Protein AF-A0A4Z2IS88-F1 (afdb_monomer)

Nearest PDB structures (foldseek):
  4neh-assembly1_B  TM=2.665E-01  e=6.649E-09  Homo sapiens
  7usm-assembly1_B  TM=3.030E-01  e=2.807E-08  Homo sapiens
  5uk5-assembly1_B  TM=3.935E-01  e=1.306E-06  Rattus norvegicus
  5e6w-assembly1_A  TM=3.279E-01  e=9.929E-07  Homo sapiens
  5mvx-assembly1_A  TM=2.879E-01  e=6.580E-07  Homo sapiens

InterPro domains:
  IPR000742 EGF-like domain [PS00022] (58-69)
  IPR000742 EGF-like domain [PS00022] (125-136)
  IPR000742 EGF-like domain [PS01186] (58-69)
  IPR000742 EGF-like domain [SM00181] (8-36)
  IPR000742 EGF-like domain [SM00181] (41-70)
  IPR000742 EGF-like domain [SM00181] (73-102)
  IPR000742 EGF-like domain [SM00181] (107-137)
  IPR051216 Teneurin [PTHR11219] (8-145)

Secondary structure (DSSP, 8-state):
-----------GGGGSEEEETTEEEEPTTEESTTS-EETTS-SSTTGGGTEEEETTEEEEPTTEESTTS-EE-SSSTTGGGTEEEETTEEEEPTTEESTTS-EE----THHHHTTEEEETTTTEEEEPTTEESTTS-EE---------

pLDDT: mean 84.91, std 13.8, range [39.62, 97.44]

Radius of gyration: 31.72 Å; Cα contacts (8 Å, |Δi|>4): 304; chains: 1; bounding box: 59×32×116 Å

Foldseek 3Di:
DPPPDPPPDPCALVVQADDDDNFTDGDPQADDRSSPHGCQAAPDCCLCVAAHRGRHATDGHFQFDDRSRNHGQEPDSCLCVQATHDRHFTGGDPQFDDRSSPDRHPPQPPCLVVAFHADPVVRFTDGHPQFDDRSRPDGNDPPPPPPD

Structure (mmCIF, N/CA/C/O backbone):
data_AF-A0A4Z2IS88-F1
#
_entry.id   AF-A0A4Z2IS88-F1
#
loop_
_atom_site.group_PDB
_atom_site.id
_atom_site.type_symbol
_atom_site.label_atom_id
_atom_site.label_alt_id
_atom_site.label_comp_id
_atom_site.label_asym_id
_atom_site.label_entity_id
_atom_site.label_seq_id
_atom_site.pdbx_PDB_ins_code
_atom_site.Cartn_x
_atom_site.Cartn_y
_atom_site.Cartn_z
_atom_site.occupancy
_atom_site.B_iso_or_equiv
_atom_site.auth_seq_id
_atom_site.auth_comp_id
_atom_site.auth_asym_id
_atom_site.auth_atom_id
_atom_site.pdbx_PDB_model_num
ATOM 1 N N . MET A 1 1 ? -22.151 20.742 52.899 1.00 39.62 1 MET A N 1
ATOM 2 C CA . MET A 1 1 ? -22.580 19.368 52.569 1.00 39.62 1 MET A CA 1
ATOM 3 C C . MET A 1 1 ? -22.112 19.077 51.152 1.00 39.62 1 MET A C 1
ATOM 5 O O . MET A 1 1 ? -22.734 19.558 50.218 1.00 39.62 1 MET A O 1
ATOM 9 N N . HIS A 1 2 ? -20.974 18.398 50.983 1.00 47.34 2 HIS A N 1
ATOM 10 C CA . HIS A 1 2 ? -20.603 17.852 49.677 1.00 47.34 2 HIS A CA 1
ATOM 11 C C . HIS A 1 2 ? -21.347 16.527 49.535 1.00 47.34 2 HIS A C 1
ATOM 13 O O . HIS A 1 2 ? -21.072 15.582 50.272 1.00 47.34 2 HIS A O 1
ATOM 19 N N . VAL A 1 3 ? -22.338 16.491 48.649 1.00 56.06 3 VAL A N 1
ATOM 20 C CA . VAL A 1 3 ? -22.932 15.238 48.186 1.00 56.06 3 VAL A CA 1
ATOM 21 C C . VAL A 1 3 ? -21.844 14.478 47.433 1.00 56.06 3 VAL A C 1
ATOM 23 O O . VAL A 1 3 ? -21.517 14.808 46.297 1.00 56.06 3 VAL A O 1
ATOM 26 N N . LEU A 1 4 ? -21.240 13.487 48.087 1.00 59.47 4 LEU A N 1
ATOM 27 C CA . LEU A 1 4 ? -20.502 12.444 47.387 1.00 59.47 4 LEU A CA 1
ATOM 28 C C . LEU A 1 4 ? -21.561 11.603 46.674 1.00 59.47 4 LEU A C 1
ATOM 30 O O . LEU A 1 4 ? -22.241 10.788 47.296 1.00 59.47 4 LEU A O 1
ATOM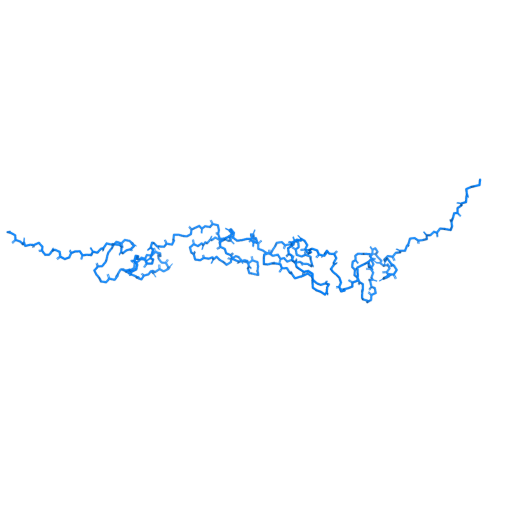 34 N N . GLY A 1 5 ? -21.770 11.887 45.386 1.00 66.38 5 GLY A N 1
ATOM 35 C CA . GLY A 1 5 ? -22.562 11.024 44.517 1.00 66.38 5 GLY A CA 1
ATOM 36 C C . GLY A 1 5 ? -22.006 9.595 44.551 1.00 66.38 5 GLY A C 1
ATOM 37 O O . GLY A 1 5 ? -20.827 9.415 44.875 1.00 66.38 5 GLY A O 1
ATOM 38 N N . PRO A 1 6 ? -22.835 8.574 44.264 1.00 63.72 6 PRO A N 1
ATOM 39 C CA . PRO A 1 6 ? -22.384 7.189 44.265 1.00 63.72 6 PRO A CA 1
ATOM 40 C C . PRO A 1 6 ? -21.126 7.084 43.406 1.00 63.72 6 PRO A C 1
ATOM 42 O O . PRO A 1 6 ? -21.098 7.592 42.286 1.00 63.72 6 PRO A O 1
ATOM 45 N N . ALA A 1 7 ? -20.078 6.477 43.963 1.00 62.25 7 ALA A N 1
ATOM 46 C CA . ALA A 1 7 ? -18.849 6.208 43.242 1.00 62.25 7 ALA A CA 1
ATOM 47 C C . ALA A 1 7 ? -19.202 5.352 42.021 1.00 62.25 7 ALA A C 1
ATOM 49 O O . ALA A 1 7 ? -19.418 4.147 42.138 1.00 62.25 7 ALA A O 1
ATOM 50 N N . ALA A 1 8 ? -19.332 5.986 40.857 1.00 61.53 8 ALA A N 1
ATOM 51 C CA . ALA A 1 8 ? -19.456 5.276 39.603 1.00 61.53 8 ALA A CA 1
ATOM 52 C C . ALA A 1 8 ? -18.095 4.628 39.360 1.00 61.53 8 ALA A C 1
ATOM 54 O O . ALA A 1 8 ? -17.128 5.303 39.004 1.00 61.53 8 ALA A O 1
ATOM 55 N N . CYS A 1 9 ? -17.991 3.329 39.633 1.00 63.75 9 CYS A N 1
ATOM 56 C CA . CYS A 1 9 ? -16.841 2.564 39.188 1.00 63.75 9 CYS A CA 1
ATOM 57 C C . CYS A 1 9 ? -16.767 2.713 37.660 1.00 63.75 9 CYS A C 1
ATOM 59 O O . CYS A 1 9 ? -17.787 2.495 36.998 1.00 63.75 9 CYS A O 1
ATOM 61 N N . PRO A 1 10 ? -15.619 3.120 37.091 1.00 75.12 10 PRO A N 1
ATOM 62 C CA . PRO A 1 10 ? -15.490 3.223 35.647 1.00 75.12 10 PRO A CA 1
ATOM 63 C C . PRO A 1 10 ? -15.822 1.867 35.023 1.00 75.12 10 PRO A C 1
ATOM 65 O O . PRO A 1 10 ? -15.383 0.821 35.508 1.00 75.12 10 PRO A O 1
ATOM 68 N N . VAL A 1 11 ? -16.637 1.885 33.970 1.00 81.44 11 VAL A N 1
ATOM 69 C CA . VAL A 1 11 ? -16.974 0.676 33.220 1.00 81.44 11 VAL A CA 1
ATOM 70 C C . VAL A 1 11 ? -15.715 0.243 32.468 1.00 81.44 11 VAL A C 1
ATOM 72 O O . VAL A 1 11 ? -15.356 0.837 31.457 1.00 81.44 11 VAL A O 1
ATOM 75 N N . LEU A 1 12 ? -15.012 -0.759 32.997 1.00 89.62 12 LEU A N 1
ATOM 76 C CA . LEU A 1 12 ? -13.805 -1.308 32.376 1.00 89.62 12 LEU A CA 1
ATOM 77 C C . LEU A 1 12 ? -14.163 -2.110 31.122 1.00 89.62 12 LEU A C 1
ATOM 79 O O . LEU A 1 12 ? -15.196 -2.789 31.095 1.00 89.62 12 LEU A O 1
ATOM 83 N N . CYS A 1 13 ? -13.302 -2.060 30.100 1.00 94.31 13 CYS A N 1
ATOM 84 C CA . CYS A 1 13 ? -13.491 -2.791 28.842 1.00 94.31 13 CYS A CA 1
ATOM 85 C C . CYS A 1 13 ? -14.855 -2.525 28.190 1.00 94.31 13 CYS A C 1
ATOM 87 O O . CYS A 1 13 ? -15.456 -3.432 27.610 1.00 94.31 13 CYS A O 1
ATOM 89 N N . SER A 1 14 ? -15.397 -1.319 28.391 1.00 94.31 14 SER A N 1
ATOM 90 C CA . SER A 1 14 ? -16.709 -0.888 27.889 1.00 94.31 14 SER A CA 1
ATOM 91 C C . SER A 1 14 ? -17.878 -1.818 28.255 1.00 94.31 14 SER A C 1
ATOM 93 O O . SER A 1 14 ? -18.926 -1.782 27.619 1.00 94.31 14 SER A O 1
ATOM 95 N N . GLY A 1 15 ? -17.714 -2.673 29.276 1.00 93.88 15 GLY A N 1
ATOM 96 C CA . GLY A 1 15 ? -18.693 -3.698 29.661 1.00 93.88 15 GLY A CA 1
ATOM 97 C C . GLY A 1 15 ? -18.712 -4.930 28.746 1.00 93.88 15 GLY A C 1
ATOM 98 O O . GLY A 1 15 ? -19.462 -5.872 28.998 1.00 93.88 15 GLY A O 1
ATOM 99 N N . ASN A 1 16 ? -17.852 -4.958 27.729 1.00 96.31 16 ASN A N 1
ATOM 100 C CA . ASN A 1 16 ? -17.801 -5.967 26.676 1.00 96.31 16 ASN A CA 1
ATOM 101 C C . ASN A 1 16 ? -16.586 -6.892 26.797 1.00 96.31 16 ASN A C 1
ATOM 103 O O . ASN A 1 16 ? -16.179 -7.531 25.826 1.00 96.31 16 ASN A O 1
ATOM 107 N N . GLY A 1 17 ? -15.982 -6.975 27.978 1.00 95.69 17 GLY A N 1
ATOM 108 C CA . GLY A 1 17 ? -14.852 -7.859 28.204 1.00 95.69 17 GLY A CA 1
ATOM 109 C C . GLY A 1 17 ? -14.520 -8.055 29.672 1.00 95.69 17 GLY A C 1
ATOM 110 O O . GLY A 1 17 ? -15.114 -7.447 30.563 1.00 95.69 17 GLY A O 1
ATOM 111 N N . GLN A 1 18 ? -13.539 -8.920 29.908 1.00 95.62 18 GLN A N 1
ATOM 112 C CA . GLN A 1 18 ? -12.946 -9.147 31.221 1.00 95.62 18 GLN A CA 1
ATOM 113 C C . GLN A 1 18 ? -11.569 -8.496 31.281 1.00 95.62 18 GLN A C 1
ATOM 115 O O . GLN A 1 18 ? -10.701 -8.777 30.455 1.00 95.62 18 GLN A O 1
ATOM 120 N N . TYR A 1 19 ? -11.350 -7.639 32.274 1.00 93.19 19 TYR A N 1
ATOM 121 C CA . TYR A 1 19 ? -10.036 -7.054 32.513 1.00 93.19 19 TYR A CA 1
ATOM 122 C C . TYR A 1 19 ? -9.138 -8.053 33.247 1.00 93.19 19 TYR A C 1
ATOM 124 O O . TYR A 1 19 ? -9.474 -8.525 34.335 1.00 93.19 19 TYR A O 1
ATOM 132 N N . SER A 1 20 ? -7.982 -8.374 32.670 1.00 94.00 20 SER A N 1
ATOM 133 C CA . SER A 1 20 ? -7.024 -9.310 33.259 1.00 94.00 20 SER A CA 1
ATOM 134 C C . SER A 1 20 ? -5.598 -8.928 32.884 1.00 94.00 20 SER A C 1
ATOM 136 O O . SER A 1 20 ? -5.291 -8.703 31.716 1.00 94.00 20 SER A O 1
ATOM 138 N N . ARG A 1 21 ? -4.703 -8.869 33.880 1.00 91.50 21 ARG A N 1
ATOM 139 C CA . ARG A 1 21 ? -3.262 -8.586 33.705 1.00 91.50 21 ARG A CA 1
ATOM 140 C C . ARG A 1 21 ? -2.954 -7.348 32.843 1.00 91.50 21 ARG A C 1
ATOM 142 O O . ARG A 1 21 ? -2.065 -7.394 32.000 1.00 91.50 21 ARG A O 1
ATOM 149 N N . GLY A 1 22 ? -3.681 -6.250 33.038 1.00 89.75 22 GLY A N 1
ATOM 150 C CA . GLY A 1 22 ? -3.403 -5.002 32.321 1.00 89.75 22 GLY A CA 1
ATOM 151 C C . GLY A 1 22 ? -4.080 -4.858 30.955 1.00 89.75 22 GLY A C 1
ATOM 152 O O . GLY A 1 22 ? -3.858 -3.846 30.301 1.00 89.75 22 GLY A O 1
ATOM 153 N N . ARG A 1 23 ? -4.887 -5.831 30.507 1.00 94.81 23 ARG A N 1
ATOM 154 C CA . ARG A 1 23 ? -5.580 -5.773 29.208 1.00 94.81 23 ARG A CA 1
ATOM 155 C C . ARG A 1 23 ? -7.026 -6.246 29.293 1.00 94.81 23 ARG A C 1
ATOM 157 O O . ARG A 1 23 ? -7.365 -7.075 30.140 1.00 94.81 23 ARG A O 1
ATOM 164 N N . CYS A 1 24 ? -7.847 -5.793 28.354 1.00 96.19 24 CYS A N 1
ATOM 165 C CA . CYS A 1 24 ? -9.190 -6.316 28.160 1.00 96.19 24 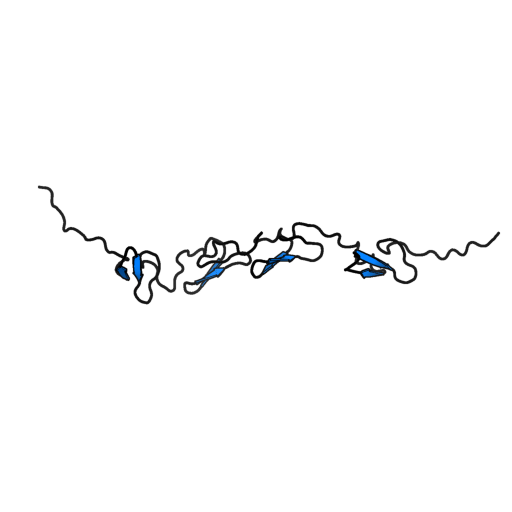CYS A CA 1
ATOM 166 C C . CYS A 1 24 ? -9.187 -7.591 27.308 1.00 96.19 24 CYS A C 1
ATOM 168 O O . CYS A 1 24 ? -8.555 -7.669 26.254 1.00 96.19 24 CYS A O 1
ATOM 170 N N . GLN A 1 25 ? -9.899 -8.609 27.782 1.00 96.94 25 GLN A N 1
ATOM 171 C CA . GLN A 1 25 ? -10.237 -9.817 27.038 1.00 96.94 25 GLN A CA 1
ATOM 172 C C . GLN A 1 25 ? -11.682 -9.680 26.563 1.00 96.94 25 GLN A C 1
ATOM 174 O O . GLN A 1 25 ? -12.611 -9.858 27.350 1.00 96.94 25 GLN A O 1
ATOM 179 N N . CYS A 1 26 ? -11.870 -9.305 25.300 1.00 97.06 26 CYS A N 1
ATOM 180 C CA . CYS A 1 26 ? -13.195 -9.002 24.771 1.00 97.06 26 CYS A CA 1
ATOM 181 C C . CYS A 1 26 ? -14.080 -10.244 24.663 1.00 97.06 26 CYS A C 1
ATOM 183 O O . CYS A 1 26 ? -13.621 -11.333 24.310 1.00 97.06 26 CYS A O 1
ATOM 185 N N . TYR A 1 27 ? -15.366 -10.062 24.952 1.00 97.44 27 TYR A N 1
ATOM 186 C CA . TYR A 1 27 ? -16.397 -11.045 24.661 1.00 97.44 27 TYR A CA 1
ATOM 187 C C . TYR A 1 27 ? -16.581 -11.195 23.147 1.00 97.44 27 TYR A C 1
ATOM 189 O O . TYR A 1 27 ? -16.215 -10.324 22.356 1.00 97.44 27 TYR A O 1
ATOM 197 N N . SER A 1 28 ? -17.174 -12.317 22.736 1.00 96.94 28 SER A N 1
ATOM 198 C CA . SER A 1 28 ? -17.462 -12.595 21.329 1.00 96.94 28 SER A CA 1
ATOM 199 C C . SER A 1 28 ? -18.252 -11.452 20.688 1.00 96.94 28 SER A C 1
ATOM 201 O O . SER A 1 28 ? -19.289 -11.052 21.216 1.00 96.94 28 SER A O 1
ATOM 203 N N . GLY A 1 29 ? -17.787 -10.970 19.535 1.00 96.25 29 GLY A N 1
ATOM 204 C CA . GLY A 1 29 ? -18.419 -9.855 18.827 1.00 96.25 29 GLY A CA 1
ATOM 205 C C . GLY A 1 29 ? -17.848 -8.477 19.162 1.00 96.25 29 GLY A C 1
ATOM 206 O O . GLY A 1 29 ? -18.314 -7.506 18.578 1.00 96.25 29 GLY A O 1
ATOM 207 N N . TRP A 1 30 ? -16.824 -8.388 20.015 1.00 97.31 30 TRP A N 1
ATOM 208 C CA . TRP A 1 30 ? -16.143 -7.138 20.356 1.00 97.31 30 TRP A CA 1
ATOM 209 C C . TRP A 1 30 ? -14.627 -7.251 20.201 1.00 97.31 30 TRP A C 1
ATOM 211 O O . TRP A 1 30 ? -14.048 -8.331 20.331 1.00 97.31 30 TRP A O 1
ATOM 221 N N . LYS A 1 31 ? -13.986 -6.120 19.921 1.00 94.94 31 LYS A N 1
ATOM 222 C CA . LYS A 1 31 ? -12.537 -5.961 19.779 1.00 94.94 31 LYS A CA 1
ATOM 223 C C . LYS A 1 31 ? -12.127 -4.524 20.120 1.00 94.94 31 LYS A C 1
ATOM 225 O O . LYS A 1 31 ? -12.959 -3.712 20.510 1.00 94.94 31 LYS A O 1
ATOM 230 N N . GLY A 1 32 ? -10.841 -4.226 19.958 1.00 93.56 32 GLY A N 1
ATOM 231 C CA . GLY A 1 32 ? -10.231 -2.986 20.434 1.00 93.56 32 GLY A CA 1
ATOM 232 C C . GLY A 1 32 ? -9.593 -3.172 21.805 1.00 93.56 32 GLY A C 1
ATOM 233 O O . GLY A 1 32 ? -9.842 -4.164 22.495 1.00 93.56 32 GLY A O 1
ATOM 234 N N . THR A 1 33 ? -8.734 -2.234 22.193 1.00 93.81 33 THR A N 1
ATOM 235 C CA . THR A 1 33 ? -8.030 -2.283 23.484 1.00 93.81 33 THR A CA 1
ATOM 236 C C . THR A 1 33 ? -8.993 -2.193 24.665 1.00 93.81 33 THR A C 1
ATOM 238 O O . THR A 1 33 ? -8.720 -2.786 25.704 1.00 93.81 33 THR A O 1
ATOM 241 N N . GLU A 1 34 ? -10.138 -1.535 24.462 1.00 95.25 34 GLU A N 1
ATOM 242 C CA . GLU A 1 34 ? -11.196 -1.331 25.455 1.00 95.25 34 GLU A CA 1
ATOM 243 C C . GLU A 1 34 ? -12.500 -2.073 25.116 1.00 95.25 34 GLU A C 1
ATOM 245 O O . GLU A 1 34 ? -13.533 -1.809 25.730 1.00 95.25 34 GLU A O 1
ATOM 250 N N . CYS A 1 35 ? -12.474 -3.015 24.162 1.00 96.38 35 CYS A N 1
ATOM 251 C CA . CYS A 1 35 ? -13.650 -3.783 23.718 1.00 96.38 35 CYS A CA 1
ATOM 252 C C . CYS A 1 35 ? -14.858 -2.912 23.326 1.00 96.38 35 CYS A C 1
ATOM 254 O O . CYS A 1 35 ? -16.017 -3.289 23.505 1.00 96.38 35 CYS A O 1
ATOM 256 N N . ASP A 1 36 ? -14.581 -1.726 22.809 1.00 95.81 36 ASP A N 1
ATOM 257 C CA . ASP A 1 36 ? -15.534 -0.700 22.403 1.00 95.81 36 ASP A CA 1
ATOM 258 C C . ASP A 1 36 ? -15.933 -0.812 20.927 1.00 95.81 36 ASP A C 1
ATOM 260 O O . ASP A 1 36 ? -16.934 -0.228 20.513 1.00 95.81 36 ASP A O 1
ATOM 264 N N . VAL A 1 37 ? -15.201 -1.607 20.141 1.00 95.94 37 VAL A N 1
ATOM 265 C CA . VAL A 1 37 ? -15.437 -1.767 18.705 1.00 95.94 37 VAL A CA 1
ATOM 266 C C . VAL A 1 37 ? -16.136 -3.102 18.425 1.00 95.94 37 VAL A C 1
ATOM 268 O O . VAL A 1 37 ? -15.590 -4.162 18.749 1.00 95.94 37 VAL A O 1
ATOM 271 N N . PRO A 1 38 ? -17.319 -3.109 17.789 1.00 96.25 38 PRO A N 1
ATOM 272 C CA . PRO A 1 38 ? -17.942 -4.331 17.296 1.00 96.25 38 PRO A CA 1
ATOM 273 C C . PRO A 1 38 ? -17.031 -5.079 16.316 1.00 96.25 38 PRO A C 1
ATOM 275 O O . PRO A 1 38 ? -16.372 -4.485 15.465 1.00 96.25 38 PRO A O 1
ATOM 278 N N . ALA A 1 39 ? -17.012 -6.408 16.378 1.00 95.38 39 ALA A N 1
ATOM 279 C CA . ALA A 1 39 ? -16.105 -7.228 15.572 1.00 95.38 39 ALA A CA 1
ATOM 280 C C . ALA A 1 39 ? -16.295 -7.039 14.054 1.00 95.38 39 ALA A C 1
ATOM 282 O O . ALA A 1 39 ? -15.329 -7.177 13.305 1.00 95.38 39 ALA A O 1
ATOM 283 N N . ASN A 1 40 ? -17.508 -6.683 13.615 1.00 95.38 40 ASN A N 1
ATOM 284 C CA . ASN A 1 40 ? -17.864 -6.416 12.217 1.00 95.38 40 ASN A CA 1
ATOM 285 C C . ASN A 1 40 ? -17.559 -4.980 11.746 1.00 95.38 40 ASN A C 1
ATOM 287 O O . ASN A 1 40 ? -17.873 -4.642 10.605 1.00 95.38 40 ASN A O 1
ATOM 291 N N . GLN A 1 41 ? -16.975 -4.139 12.600 1.00 95.44 41 GLN A N 1
ATOM 292 C CA . GLN A 1 41 ? -16.525 -2.783 12.279 1.00 95.44 41 GLN A CA 1
ATOM 293 C C . GLN A 1 41 ? -15.003 -2.722 12.369 1.00 95.44 41 GLN A C 1
ATOM 295 O O . GLN A 1 41 ? -14.406 -3.475 13.129 1.00 95.44 41 GLN A O 1
ATOM 300 N N . CYS A 1 42 ? -14.340 -1.899 11.564 1.00 95.75 42 CYS A N 1
ATOM 301 C CA . CYS A 1 42 ? -12.891 -1.724 11.687 1.00 95.75 42 CYS A CA 1
ATOM 302 C C . CYS A 1 42 ? -12.576 -0.787 12.855 1.00 95.75 42 CYS A C 1
ATOM 304 O O . CYS A 1 42 ? -13.410 0.041 13.212 1.00 95.75 42 CYS A O 1
ATOM 306 N N . ILE A 1 43 ? -11.393 -0.942 13.461 1.00 94.44 43 ILE A N 1
ATOM 307 C CA . ILE A 1 43 ? -10.945 -0.019 14.515 1.00 94.44 43 ILE A CA 1
ATOM 308 C C . ILE A 1 43 ? -10.724 1.369 13.912 1.00 94.44 43 ILE A C 1
ATOM 310 O O . ILE A 1 43 ? -11.218 2.354 14.451 1.00 94.44 43 ILE A O 1
ATOM 314 N N . ASP A 1 44 ? -10.067 1.424 12.753 1.00 94.88 44 ASP A N 1
ATOM 315 C CA . ASP A 1 44 ? -10.069 2.595 11.887 1.00 94.88 44 ASP A CA 1
ATOM 316 C C . ASP A 1 44 ? -10.969 2.341 10.670 1.00 94.88 44 ASP A C 1
ATOM 318 O O . ASP A 1 44 ? -10.732 1.431 9.874 1.00 94.88 44 ASP A O 1
ATOM 322 N N . ILE A 1 45 ? -12.007 3.162 10.511 1.00 93.62 45 ILE A N 1
ATOM 323 C CA . ILE A 1 45 ? -12.923 3.093 9.364 1.00 93.62 45 ILE A CA 1
ATOM 324 C C . ILE A 1 45 ? -12.236 3.447 8.039 1.00 93.62 45 ILE A C 1
ATOM 326 O O . ILE A 1 45 ? -12.726 3.058 6.977 1.00 93.62 45 ILE A O 1
ATOM 330 N N . HIS A 1 46 ? -11.123 4.178 8.100 1.00 95.12 46 HIS A N 1
ATOM 331 C CA . HIS A 1 46 ? -10.340 4.594 6.945 1.00 95.12 46 HIS A CA 1
ATOM 332 C C . HIS A 1 46 ? -9.158 3.667 6.663 1.00 95.12 46 HIS A C 1
ATOM 334 O O . HIS A 1 46 ? -8.495 3.868 5.647 1.00 95.12 46 HIS A O 1
ATOM 340 N N . CYS A 1 47 ? -8.905 2.663 7.514 1.00 96.38 47 CYS A N 1
ATOM 341 C CA . CYS A 1 47 ? -7.798 1.719 7.359 1.00 96.38 47 CYS A CA 1
ATOM 342 C C . CYS A 1 47 ? -6.476 2.439 7.041 1.00 96.38 47 CYS A C 1
ATOM 344 O O . CYS A 1 47 ? -5.887 2.229 5.977 1.00 96.38 47 CYS A O 1
ATOM 346 N N . GLY A 1 48 ? -6.082 3.386 7.896 1.00 94.75 48 GLY A N 1
ATOM 347 C CA . GLY A 1 48 ? -4.860 4.175 7.746 1.00 94.75 48 GLY A CA 1
ATOM 348 C C . GLY A 1 48 ? -4.869 5.130 6.547 1.00 94.75 48 GLY A C 1
ATOM 349 O O . GLY A 1 48 ? -3.840 5.706 6.215 1.00 94.75 48 GLY A O 1
ATOM 350 N N . GLY A 1 49 ? -6.004 5.283 5.854 1.00 96.12 49 GLY A N 1
ATOM 351 C CA . GLY A 1 49 ? -6.095 5.961 4.556 1.00 96.12 49 GLY A CA 1
ATOM 352 C C . GLY A 1 49 ? -5.595 5.114 3.379 1.00 96.12 49 GLY A C 1
ATOM 353 O O . GLY A 1 49 ? -5.584 5.586 2.240 1.00 96.12 49 GLY A O 1
ATOM 354 N N . HIS A 1 50 ? -5.212 3.862 3.632 1.00 95.56 50 HIS A N 1
ATOM 355 C CA . HIS A 1 50 ? -4.574 2.964 2.672 1.00 95.56 50 HIS A CA 1
ATOM 356 C C . HIS A 1 50 ? -5.337 1.649 2.505 1.00 95.56 50 HIS A C 1
ATOM 358 O O . HIS A 1 50 ? -4.758 0.634 2.126 1.00 95.56 50 HIS A O 1
ATOM 364 N N . GLY A 1 51 ? -6.645 1.650 2.747 1.00 96.19 51 GLY A N 1
ATOM 365 C CA . GLY A 1 51 ? -7.475 0.476 2.533 1.00 96.19 51 GLY A CA 1
ATOM 366 C C . GLY A 1 51 ? -8.963 0.770 2.607 1.00 96.19 51 GLY A C 1
ATOM 367 O O . GLY A 1 51 ? -9.400 1.917 2.710 1.00 96.19 51 GLY A O 1
ATOM 368 N N . ILE A 1 52 ? -9.748 -0.301 2.550 1.00 97.00 52 ILE A N 1
ATOM 369 C CA . ILE A 1 52 ? -11.204 -0.261 2.667 1.00 97.00 52 ILE A CA 1
ATOM 370 C C . ILE A 1 52 ? -11.627 -1.218 3.776 1.00 97.00 52 ILE A C 1
ATOM 372 O O . ILE A 1 52 ? -11.229 -2.383 3.792 1.00 97.00 52 ILE A O 1
ATOM 376 N N . CYS A 1 53 ? -12.469 -0.738 4.688 1.00 96.94 53 CYS A N 1
ATOM 377 C CA . CYS A 1 53 ? -13.051 -1.576 5.726 1.00 96.94 53 CYS A CA 1
ATOM 378 C C . CYS A 1 53 ? -14.168 -2.466 5.159 1.00 96.94 53 CYS A C 1
ATOM 380 O O . CYS A 1 53 ? -15.186 -1.963 4.676 1.00 96.94 53 CYS A O 1
ATOM 382 N N . ILE A 1 54 ? -14.016 -3.788 5.266 1.00 96.56 54 ILE A N 1
ATOM 383 C CA . ILE A 1 54 ? -15.006 -4.781 4.833 1.00 96.56 54 ILE A CA 1
ATOM 384 C C . ILE A 1 54 ? -15.266 -5.769 5.976 1.00 96.56 54 ILE A C 1
ATOM 386 O O . ILE A 1 54 ? -14.397 -6.545 6.356 1.00 96.56 54 ILE A O 1
ATOM 390 N N . VAL A 1 55 ? -16.485 -5.745 6.532 1.00 95.00 55 VAL A N 1
ATOM 391 C CA . VAL A 1 55 ? -16.947 -6.649 7.615 1.00 95.00 55 VAL A CA 1
ATOM 392 C C . VAL A 1 55 ? -15.955 -6.714 8.790 1.00 95.00 55 VAL A C 1
ATOM 394 O O . VAL A 1 55 ? -15.670 -7.765 9.357 1.00 95.00 55 VAL A O 1
ATOM 397 N N . GLY A 1 56 ? -15.410 -5.558 9.159 1.00 94.75 56 GLY A N 1
ATOM 398 C CA . GLY A 1 56 ? -14.498 -5.418 10.287 1.00 94.75 56 GLY A CA 1
ATOM 399 C C . GLY A 1 56 ? -13.047 -5.797 10.012 1.00 94.75 56 GLY A C 1
ATOM 400 O O . GLY A 1 56 ? -12.244 -5.732 10.939 1.00 94.75 56 GLY A O 1
ATOM 401 N N . ALA A 1 57 ? -12.684 -6.134 8.779 1.00 95.31 57 ALA A N 1
ATOM 402 C CA . ALA A 1 57 ? -11.296 -6.285 8.362 1.00 95.31 57 ALA A CA 1
ATOM 403 C C . ALA A 1 57 ? -10.918 -5.179 7.373 1.00 95.31 57 ALA A C 1
ATOM 405 O O . ALA A 1 57 ? -11.703 -4.839 6.486 1.00 95.31 57 ALA A O 1
ATOM 406 N N . CYS A 1 58 ? -9.716 -4.630 7.512 1.00 96.88 58 CYS A N 1
ATOM 407 C CA . CYS A 1 58 ? -9.167 -3.714 6.526 1.00 96.88 58 CYS A CA 1
ATOM 408 C C . CYS A 1 58 ? -8.569 -4.500 5.361 1.00 96.88 58 CYS A C 1
ATOM 410 O O . CYS A 1 58 ? -7.707 -5.356 5.547 1.00 96.88 58 CYS A O 1
ATOM 412 N N . ILE A 1 59 ? -9.043 -4.208 4.152 1.00 96.44 59 ILE A N 1
ATOM 413 C CA . ILE A 1 59 ? -8.449 -4.704 2.914 1.00 96.44 59 ILE A CA 1
ATOM 414 C C . ILE A 1 59 ? -7.520 -3.617 2.390 1.00 96.44 59 ILE A C 1
ATOM 416 O O . ILE A 1 59 ? -7.984 -2.548 1.988 1.00 96.44 59 ILE A O 1
ATOM 420 N N . CYS A 1 60 ? -6.217 -3.879 2.440 1.00 95.50 60 CYS A N 1
ATOM 421 C CA . CYS A 1 60 ? -5.200 -2.886 2.123 1.00 95.50 60 CYS A CA 1
ATOM 422 C C . CYS A 1 60 ? -5.031 -2.670 0.623 1.00 95.50 60 CYS A C 1
ATOM 424 O O . CYS A 1 60 ? -5.129 -3.597 -0.184 1.00 95.50 60 CYS A O 1
ATOM 426 N N . ASN A 1 61 ? -4.748 -1.422 0.268 1.00 93.00 61 ASN A N 1
ATOM 427 C CA . ASN A 1 61 ? -4.298 -1.038 -1.055 1.00 93.00 61 ASN A CA 1
ATOM 428 C C . ASN A 1 61 ? -2.922 -1.656 -1.330 1.00 93.00 61 ASN A C 1
ATOM 430 O O . ASN A 1 61 ? -2.140 -1.929 -0.418 1.00 93.00 61 ASN A O 1
ATOM 434 N N . THR A 1 62 ? -2.605 -1.831 -2.611 1.00 89.94 62 THR A N 1
ATOM 435 C CA . THR A 1 62 ? -1.282 -2.274 -3.058 1.00 89.94 62 THR A CA 1
ATOM 436 C C . THR A 1 62 ? -0.182 -1.410 -2.435 1.00 89.94 62 THR A C 1
ATOM 438 O O . THR A 1 62 ? -0.291 -0.186 -2.435 1.00 89.94 62 THR A O 1
ATOM 441 N N . GLY A 1 63 ? 0.868 -2.043 -1.905 1.00 90.44 63 GLY A N 1
ATOM 442 C CA . GLY A 1 63 ? 1.960 -1.339 -1.225 1.00 90.44 63 GLY A CA 1
ATOM 443 C C . GLY A 1 63 ? 1.825 -1.227 0.292 1.00 90.44 63 GLY A C 1
ATOM 444 O O . GLY A 1 63 ? 2.793 -0.818 0.929 1.00 90.44 63 GLY A O 1
A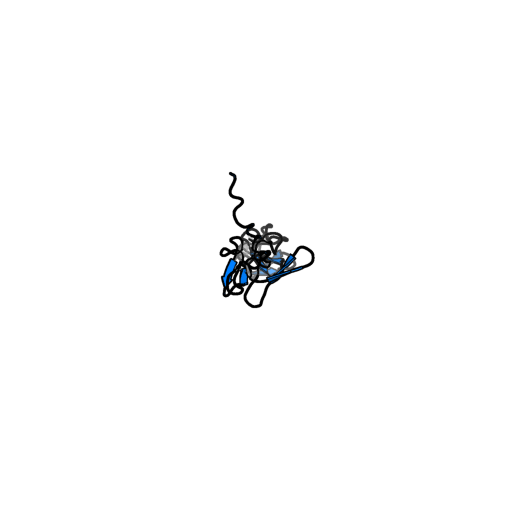TOM 445 N N . TYR A 1 64 ? 0.687 -1.617 0.873 1.00 94.69 64 TYR A N 1
ATOM 446 C CA . TYR A 1 64 ? 0.406 -1.477 2.304 1.00 94.69 64 TYR A CA 1
ATOM 447 C C . TYR A 1 64 ? -0.065 -2.790 2.938 1.00 94.69 64 TYR A C 1
ATOM 449 O O . TYR A 1 64 ? -0.667 -3.639 2.276 1.00 94.69 64 TYR A O 1
ATOM 457 N N . LYS A 1 65 ? 0.201 -2.951 4.236 1.00 93.50 65 LYS A N 1
ATOM 458 C CA . LYS A 1 65 ? -0.148 -4.128 5.041 1.00 93.50 65 LYS A CA 1
ATOM 459 C C . LYS A 1 65 ? -0.421 -3.770 6.508 1.00 93.50 65 LYS A C 1
ATOM 461 O O . LYS A 1 65 ? -0.376 -2.610 6.912 1.00 93.50 65 LYS A O 1
ATOM 466 N N . GLY A 1 66 ? -0.687 -4.803 7.303 1.00 93.88 66 GLY A N 1
ATOM 467 C CA . GLY A 1 66 ? -1.040 -4.697 8.717 1.00 93.88 66 GLY A CA 1
ATOM 468 C C . GLY A 1 66 ? -2.552 -4.621 8.926 1.00 93.88 66 GLY A C 1
ATOM 469 O O . GLY A 1 66 ? -3.313 -4.412 7.981 1.00 93.88 66 GLY A O 1
ATOM 470 N N . ASP A 1 67 ? -2.991 -4.781 10.174 1.00 92.69 67 ASP A N 1
ATOM 471 C CA . ASP A 1 67 ? -4.418 -4.887 10.527 1.00 92.69 67 ASP A CA 1
ATOM 472 C C . ASP A 1 67 ? -5.237 -3.633 10.165 1.00 92.69 67 ASP A C 1
ATOM 474 O O . ASP A 1 67 ? -6.442 -3.733 9.938 1.00 92.69 67 ASP A O 1
ATOM 478 N N . ASN A 1 68 ? -4.572 -2.476 10.073 1.00 94.31 68 ASN A N 1
ATOM 479 C CA . ASN A 1 68 ? -5.141 -1.189 9.668 1.00 94.31 68 ASN A CA 1
ATOM 480 C C . ASN A 1 68 ? -4.474 -0.604 8.407 1.00 94.31 68 ASN A C 1
ATOM 482 O O . ASN A 1 68 ? -4.683 0.565 8.122 1.00 94.31 68 ASN A O 1
ATOM 486 N N . CYS A 1 69 ? -3.670 -1.360 7.653 1.00 96.06 69 CYS A N 1
ATOM 487 C CA . CYS A 1 69 ? -2.987 -0.867 6.439 1.00 96.06 69 CYS A CA 1
ATOM 488 C C . CYS A 1 69 ? -2.015 0.315 6.646 1.00 96.06 69 CYS A C 1
ATOM 490 O O . CYS A 1 69 ? -1.710 1.046 5.708 1.00 96.06 69 CYS A O 1
ATOM 492 N N . GLU A 1 70 ? -1.521 0.512 7.867 1.00 93.88 70 GLU A N 1
ATOM 493 C CA . GLU A 1 70 ? -0.594 1.601 8.211 1.00 93.88 70 GLU A CA 1
ATOM 494 C C . GLU A 1 70 ? 0.872 1.250 7.910 1.00 93.88 70 GLU A C 1
ATOM 496 O O . GLU A 1 70 ? 1.733 2.129 7.859 1.00 93.88 70 GLU A O 1
ATOM 501 N N . GLU A 1 71 ? 1.175 -0.033 7.708 1.00 93.31 71 GLU A N 1
ATOM 502 C CA . GLU A 1 71 ? 2.529 -0.495 7.433 1.00 93.31 71 GLU A CA 1
ATOM 503 C C . GLU A 1 71 ? 2.786 -0.512 5.927 1.00 93.31 71 GLU A C 1
ATOM 505 O O . GLU A 1 71 ? 2.002 -1.055 5.152 1.00 93.31 71 GLU A O 1
ATOM 510 N N . VAL A 1 72 ? 3.923 0.033 5.503 1.00 91.88 72 VAL A N 1
ATOM 511 C CA . VAL A 1 72 ? 4.364 -0.069 4.110 1.00 91.88 72 VAL A CA 1
ATOM 512 C C . VAL A 1 72 ? 4.906 -1.482 3.864 1.00 91.88 72 VAL A C 1
ATOM 514 O O . VAL A 1 72 ? 5.739 -1.979 4.626 1.00 91.88 72 VAL A O 1
ATOM 517 N N . ASP A 1 73 ? 4.416 -2.151 2.820 1.00 91.62 73 ASP A N 1
ATOM 518 C CA . ASP A 1 73 ? 4.830 -3.516 2.480 1.00 91.62 73 ASP A CA 1
ATOM 519 C C . ASP A 1 73 ? 6.138 -3.544 1.679 1.00 91.62 73 ASP A C 1
ATOM 521 O O . ASP A 1 73 ? 7.023 -4.345 1.976 1.00 91.62 73 ASP A O 1
ATOM 525 N N . CYS A 1 74 ? 6.279 -2.636 0.709 1.00 90.44 74 CYS A N 1
ATOM 526 C CA . CYS A 1 74 ? 7.471 -2.484 -0.129 1.00 90.44 74 CYS A CA 1
ATOM 527 C C . CYS A 1 74 ? 8.411 -1.376 0.362 1.00 90.44 74 CYS A C 1
ATOM 529 O O . CYS A 1 74 ? 8.037 -0.517 1.153 1.00 90.44 74 CYS A O 1
ATOM 531 N N . ILE A 1 75 ? 9.635 -1.341 -0.173 1.00 90.06 75 ILE A N 1
ATOM 532 C CA . ILE A 1 75 ? 10.572 -0.229 0.067 1.00 90.06 75 ILE A CA 1
ATOM 533 C C . ILE A 1 75 ? 10.018 1.124 -0.420 1.00 90.06 75 ILE A C 1
ATOM 535 O O . ILE A 1 75 ? 10.258 2.154 0.203 1.00 90.06 75 ILE A O 1
ATOM 539 N N . ASP A 1 76 ? 9.241 1.097 -1.505 1.00 90.88 76 ASP A N 1
ATOM 540 C CA . ASP A 1 76 ? 8.433 2.204 -2.002 1.00 90.88 76 ASP A CA 1
ATOM 541 C C . ASP A 1 76 ? 7.048 1.651 -2.386 1.00 90.88 76 ASP A C 1
ATOM 543 O O . ASP A 1 76 ? 6.964 0.803 -3.279 1.00 90.88 76 ASP A O 1
ATOM 547 N N . PRO A 1 77 ? 5.952 2.099 -1.750 1.00 89.44 77 PRO A N 1
ATOM 548 C CA . PRO A 1 77 ? 4.606 1.619 -2.062 1.00 89.44 77 PRO A CA 1
ATOM 549 C C . PRO A 1 77 ? 4.160 1.983 -3.484 1.00 89.44 77 PRO A C 1
ATOM 551 O O . PRO A 1 77 ? 3.308 1.300 -4.052 1.00 89.44 77 PRO A O 1
ATOM 554 N N . SER A 1 78 ? 4.737 3.035 -4.069 1.00 90.88 78 SER A N 1
ATOM 555 C CA . SER A 1 78 ? 4.465 3.466 -5.440 1.00 90.88 78 SER A CA 1
ATOM 556 C C . SER A 1 78 ? 5.429 2.869 -6.466 1.00 90.88 78 SER A C 1
ATOM 558 O O . SER A 1 78 ? 5.188 3.018 -7.664 1.00 90.88 78 SER A O 1
ATOM 560 N N . CYS A 1 79 ? 6.508 2.213 -6.020 1.00 94.06 79 CYS A N 1
ATOM 561 C CA . CYS A 1 79 ? 7.595 1.726 -6.871 1.00 94.06 79 CYS A CA 1
ATOM 562 C C . CYS A 1 79 ? 8.029 2.777 -7.909 1.00 94.06 79 CYS A C 1
ATOM 564 O O . CYS A 1 79 ? 7.984 2.528 -9.116 1.00 94.06 79 CYS A O 1
ATOM 566 N N . SER A 1 80 ? 8.361 3.983 -7.441 1.00 94.75 80 SER A N 1
ATOM 567 C CA . SER A 1 80 ? 8.709 5.176 -8.223 1.00 94.75 80 SER A CA 1
ATOM 568 C C . SER A 1 80 ? 7.670 5.572 -9.278 1.00 94.75 80 SER A C 1
ATOM 570 O O . SER A 1 80 ? 8.008 6.222 -10.260 1.00 94.75 80 SER A O 1
ATOM 572 N N . ALA A 1 81 ? 6.408 5.161 -9.117 1.00 95.12 81 ALA A N 1
ATOM 573 C CA . ALA A 1 81 ? 5.359 5.223 -10.143 1.00 95.12 81 ALA A CA 1
ATOM 574 C C . ALA A 1 81 ? 5.704 4.480 -11.456 1.00 95.12 81 ALA A C 1
ATOM 576 O O . ALA A 1 81 ? 5.074 4.696 -12.495 1.00 95.12 81 ALA A O 1
ATOM 577 N N . HIS A 1 82 ? 6.682 3.576 -11.400 1.00 94.12 82 HIS A N 1
ATOM 578 C CA . HIS A 1 82 ? 7.240 2.818 -12.519 1.00 94.12 82 HIS A CA 1
ATOM 579 C C . HIS A 1 82 ? 7.160 1.306 -12.292 1.00 94.12 82 HIS A C 1
ATOM 581 O O . HIS A 1 82 ? 7.858 0.521 -12.934 1.00 94.12 82 HIS A O 1
ATOM 587 N N . GLY A 1 83 ? 6.300 0.874 -11.377 1.00 93.19 83 GLY A N 1
ATOM 588 C CA . GLY A 1 83 ? 6.116 -0.523 -11.032 1.00 93.19 83 GLY A CA 1
ATOM 589 C C . GLY A 1 83 ? 4.883 -0.740 -10.173 1.00 93.19 83 GLY A C 1
ATOM 590 O O . GLY A 1 83 ? 4.096 0.173 -9.930 1.00 93.19 83 GLY A O 1
ATOM 591 N N . VAL A 1 84 ? 4.725 -1.975 -9.719 1.00 93.81 84 VAL A N 1
ATOM 592 C CA . VAL A 1 84 ? 3.693 -2.370 -8.758 1.00 93.81 84 VAL A CA 1
ATOM 593 C C . VAL A 1 84 ? 4.328 -3.159 -7.624 1.00 93.81 84 VAL A C 1
ATOM 595 O O . VAL A 1 84 ? 5.157 -4.036 -7.860 1.00 93.81 84 VAL A O 1
ATOM 598 N N . CYS A 1 85 ? 3.937 -2.843 -6.393 1.00 93.69 85 CYS A N 1
ATOM 599 C CA . CYS A 1 85 ? 4.363 -3.586 -5.215 1.00 93.69 85 CYS A CA 1
ATOM 600 C C . CYS A 1 85 ? 3.601 -4.914 -5.128 1.00 93.69 85 CYS A C 1
ATOM 602 O O . CYS A 1 85 ? 2.369 -4.918 -5.101 1.00 93.69 85 CYS A O 1
ATOM 604 N N . ILE A 1 86 ? 4.315 -6.036 -5.063 1.00 90.62 86 ILE A N 1
ATOM 605 C CA . ILE A 1 86 ? 3.731 -7.365 -4.862 1.00 90.62 86 ILE A CA 1
ATOM 606 C C . ILE A 1 86 ? 4.558 -8.084 -3.794 1.00 90.62 86 ILE A C 1
ATOM 608 O O . ILE A 1 86 ? 5.738 -8.347 -3.990 1.00 90.62 86 ILE A O 1
ATOM 612 N N . HIS A 1 87 ? 3.929 -8.406 -2.661 1.00 86.38 87 HIS A N 1
ATOM 613 C CA . HIS A 1 87 ? 4.540 -9.153 -1.548 1.00 86.38 87 HIS A CA 1
ATOM 614 C C . HIS A 1 87 ? 5.892 -8.581 -1.073 1.00 86.38 87 HIS A C 1
ATOM 616 O O . HIS A 1 87 ? 6.854 -9.322 -0.871 1.00 86.38 87 HIS A O 1
ATOM 622 N N . GLY A 1 88 ? 5.965 -7.263 -0.904 1.00 89.25 88 GLY A N 1
ATOM 623 C CA . GLY A 1 88 ? 7.173 -6.571 -0.452 1.00 89.25 88 GLY A CA 1
ATOM 624 C C . GLY A 1 88 ? 8.241 -6.294 -1.516 1.00 89.25 88 GLY A C 1
ATOM 625 O O . GLY A 1 88 ? 9.234 -5.637 -1.202 1.00 89.25 88 GLY A O 1
ATOM 626 N N . GLU A 1 89 ? 8.035 -6.707 -2.771 1.00 92.00 89 GLU A N 1
ATOM 627 C CA . GLU A 1 89 ? 8.948 -6.415 -3.881 1.00 92.00 89 GLU A CA 1
ATOM 628 C C . GLU A 1 89 ? 8.297 -5.549 -4.968 1.00 92.00 89 GLU A C 1
ATOM 630 O O . GLU A 1 89 ? 7.127 -5.708 -5.323 1.00 92.00 89 GLU A O 1
ATOM 635 N N . CYS A 1 90 ? 9.075 -4.620 -5.526 1.00 94.50 90 CYS A N 1
ATOM 636 C CA . CYS A 1 90 ? 8.641 -3.799 -6.648 1.00 94.50 90 CYS A CA 1
ATOM 637 C C . CYS A 1 90 ? 8.862 -4.520 -7.978 1.00 94.50 90 CYS A C 1
ATOM 639 O O . CYS A 1 90 ? 9.992 -4.756 -8.408 1.00 94.50 90 CYS A O 1
ATOM 641 N N . HIS A 1 91 ? 7.767 -4.805 -8.675 1.00 93.50 91 HIS A N 1
ATOM 642 C CA . HIS A 1 91 ? 7.790 -5.332 -10.031 1.00 93.50 91 HIS A CA 1
ATOM 643 C C . HIS A 1 91 ? 7.744 -4.180 -11.030 1.00 93.50 91 HIS A C 1
ATOM 645 O O . HIS A 1 91 ? 6.702 -3.553 -11.237 1.00 93.50 91 HIS A O 1
ATOM 651 N N . CYS A 1 92 ? 8.893 -3.895 -11.636 1.00 92.94 92 CYS A N 1
ATOM 652 C CA . CYS A 1 92 ? 9.056 -2.748 -12.519 1.00 92.94 92 CYS A CA 1
ATOM 653 C C . CYS A 1 92 ? 8.407 -2.943 -13.888 1.00 92.94 92 CYS A C 1
ATOM 655 O O . CYS A 1 92 ? 8.420 -4.029 -14.471 1.00 92.94 92 CYS A O 1
ATOM 657 N N . GLN A 1 93 ? 7.878 -1.844 -14.414 1.00 90.25 93 GLN A N 1
ATOM 658 C CA . GLN A 1 93 ? 7.430 -1.716 -15.791 1.00 90.25 93 GLN A CA 1
ATOM 659 C C . GLN A 1 93 ? 8.622 -1.819 -16.756 1.00 90.25 93 GLN A C 1
ATOM 661 O O . GLN A 1 93 ? 9.786 -1.651 -16.384 1.00 90.25 93 GLN A O 1
ATOM 666 N N . LEU A 1 94 ? 8.327 -2.087 -18.031 1.00 83.06 94 LEU A N 1
ATOM 667 C CA . LEU A 1 94 ? 9.344 -2.109 -19.081 1.00 83.06 94 LEU A CA 1
ATOM 668 C C . LEU A 1 94 ? 10.089 -0.769 -19.138 1.00 83.06 94 LEU A C 1
ATOM 670 O O . LEU A 1 94 ? 9.473 0.290 -19.069 1.00 83.06 94 LEU A O 1
ATOM 674 N N . GLY A 1 95 ? 11.414 -0.833 -19.273 1.00 77.88 95 GLY A N 1
ATOM 675 C CA . GLY A 1 95 ? 12.267 0.358 -19.255 1.00 77.88 95 GLY A CA 1
ATOM 676 C C . GLY A 1 95 ? 12.646 0.852 -17.860 1.00 77.88 95 GLY A C 1
ATOM 677 O O . GLY A 1 95 ? 13.362 1.839 -17.763 1.00 77.88 95 GLY A O 1
ATOM 678 N N . TRP A 1 96 ? 12.247 0.163 -16.788 1.00 88.25 96 TRP A N 1
ATOM 679 C CA . TRP A 1 96 ? 12.594 0.539 -15.416 1.00 88.25 96 TRP A CA 1
ATOM 680 C C . TRP A 1 96 ? 13.254 -0.606 -14.643 1.00 88.25 96 TRP A C 1
ATOM 682 O O . TRP A 1 96 ? 13.175 -1.785 -15.005 1.00 88.25 96 TRP A O 1
ATOM 692 N N . GLY A 1 97 ? 13.992 -0.251 -13.599 1.00 87.38 97 GLY A N 1
ATOM 693 C CA . GLY A 1 97 ? 14.727 -1.170 -12.740 1.00 87.38 97 GLY A CA 1
ATOM 694 C C . GLY A 1 97 ? 15.187 -0.523 -11.449 1.00 87.38 97 GLY A C 1
ATOM 695 O O . GLY A 1 97 ? 14.894 0.635 -11.192 1.00 87.38 97 GLY A O 1
ATOM 696 N N . GLY A 1 98 ? 15.950 -1.274 -10.663 1.00 89.69 98 GLY A N 1
ATOM 697 C CA . GLY A 1 98 ? 16.261 -0.891 -9.287 1.00 89.69 98 GLY A CA 1
ATOM 698 C C . GLY A 1 98 ? 15.283 -1.530 -8.306 1.00 89.69 98 GLY A C 1
ATOM 699 O O . GLY A 1 98 ? 14.320 -2.179 -8.717 1.00 89.69 98 GLY A O 1
ATOM 700 N N . ALA A 1 99 ? 15.561 -1.392 -7.012 1.00 91.50 99 ALA A N 1
ATOM 701 C CA . ALA A 1 99 ? 14.765 -2.030 -5.958 1.00 91.50 99 ALA A CA 1
ATOM 702 C C . ALA A 1 99 ? 13.383 -1.376 -5.785 1.00 91.50 99 ALA A C 1
ATOM 704 O O . ALA A 1 99 ? 12.458 -2.010 -5.286 1.00 91.50 99 ALA A O 1
ATOM 705 N N . SER A 1 100 ? 13.249 -0.123 -6.219 1.00 94.31 100 SER A N 1
ATOM 706 C CA . SER A 1 100 ? 12.020 0.672 -6.216 1.00 94.31 100 SER A CA 1
ATOM 707 C C . SER A 1 100 ? 11.625 1.150 -7.615 1.00 94.31 100 SER A C 1
ATOM 709 O O . SER A 1 100 ? 10.815 2.059 -7.734 1.00 94.31 100 SER A O 1
ATOM 711 N N . CYS A 1 101 ? 12.180 0.561 -8.679 1.00 94.38 101 CYS A N 1
ATOM 712 C CA . CYS A 1 101 ? 11.958 0.991 -10.067 1.00 94.38 101 CYS A CA 1
ATOM 713 C C . CYS A 1 101 ? 12.401 2.434 -10.367 1.00 94.38 101 CYS A C 1
ATOM 715 O O . CYS A 1 101 ? 11.888 3.075 -11.280 1.00 94.38 101 CYS A O 1
ATOM 717 N N . GLU A 1 102 ? 13.373 2.935 -9.611 1.00 93.69 102 GLU A N 1
ATOM 718 C CA . GLU A 1 102 ? 13.908 4.295 -9.687 1.00 93.69 102 GLU A CA 1
ATOM 719 C C . GLU A 1 102 ? 14.884 4.506 -10.856 1.00 93.69 102 GLU A C 1
ATOM 721 O O . GLU A 1 102 ? 15.177 5.635 -11.252 1.00 93.69 102 GLU A O 1
ATOM 726 N N . ILE A 1 103 ? 15.416 3.416 -11.410 1.00 86.81 103 ILE A N 1
ATOM 727 C CA . ILE A 1 103 ? 16.425 3.444 -12.463 1.00 86.81 103 ILE A CA 1
ATOM 728 C C . ILE A 1 103 ? 15.724 3.313 -13.810 1.00 86.81 103 ILE A C 1
ATOM 730 O O . ILE A 1 103 ? 15.232 2.238 -14.158 1.00 86.81 103 ILE A O 1
ATOM 734 N N . ALA A 1 104 ? 15.748 4.381 -14.606 1.00 82.56 104 ALA A N 1
ATOM 735 C CA . ALA A 1 104 ? 15.405 4.302 -16.019 1.00 82.56 104 ALA A CA 1
ATOM 736 C C . ALA A 1 104 ? 16.432 3.404 -16.723 1.00 82.56 104 ALA A C 1
ATOM 738 O O . ALA A 1 104 ? 17.605 3.759 -16.875 1.00 82.56 104 ALA A O 1
ATOM 739 N N . LYS A 1 105 ? 16.004 2.215 -17.139 1.00 73.00 105 LYS A N 1
ATOM 740 C CA . LYS A 1 105 ? 16.783 1.378 -18.046 1.00 73.00 105 LYS A CA 1
ATOM 741 C C . LYS A 1 105 ? 16.629 1.953 -19.443 1.00 73.00 105 LYS A C 1
ATOM 743 O O . LYS A 1 105 ? 15.532 2.332 -19.845 1.00 73.00 105 LYS A O 1
ATOM 748 N N . ALA A 1 106 ? 17.720 1.984 -20.201 1.00 58.91 106 ALA A N 1
ATOM 749 C CA . ALA A 1 106 ? 17.644 2.315 -21.613 1.00 58.91 106 ALA A CA 1
ATOM 750 C C . ALA A 1 106 ? 16.669 1.338 -22.292 1.00 58.91 106 ALA A C 1
ATOM 752 O O . ALA A 1 106 ? 16.977 0.162 -22.481 1.00 58.91 106 ALA A O 1
ATOM 753 N N . MET A 1 107 ? 15.469 1.815 -22.625 1.00 55.84 107 MET A N 1
ATOM 754 C CA . MET A 1 107 ? 14.660 1.170 -23.645 1.00 55.84 107 MET A CA 1
ATOM 755 C C . MET A 1 107 ? 15.438 1.382 -24.937 1.00 55.84 107 MET A C 1
ATOM 757 O O . MET A 1 107 ? 15.642 2.528 -25.338 1.00 55.84 107 MET A O 1
ATOM 761 N N . CYS A 1 108 ? 15.957 0.307 -25.536 1.00 53.97 108 CYS A N 1
ATOM 762 C CA . CYS A 1 108 ? 16.587 0.423 -26.847 1.00 53.97 108 CYS A CA 1
ATOM 763 C C . CYS A 1 108 ? 15.615 1.163 -27.783 1.00 53.97 108 CYS A C 1
ATOM 765 O O . CYS A 1 108 ? 14.424 0.823 -27.760 1.00 53.97 108 CYS A O 1
ATOM 767 N N . PRO A 1 109 ? 16.085 2.156 -28.563 1.00 54.09 109 PRO A N 1
ATOM 768 C CA . PRO A 1 109 ? 15.229 2.932 -29.453 1.00 54.09 109 PRO A CA 1
ATOM 769 C C . PRO A 1 109 ? 14.382 1.983 -30.307 1.00 54.09 109 PRO A C 1
ATOM 771 O O . PRO A 1 109 ? 14.924 1.108 -30.986 1.00 54.09 109 PRO A O 1
ATOM 774 N N . ASP A 1 110 ? 13.057 2.085 -30.181 1.00 61.22 110 ASP A N 1
ATOM 775 C CA . ASP A 1 110 ? 12.059 1.393 -31.007 1.00 61.22 110 ASP A CA 1
ATOM 776 C C . ASP A 1 110 ? 12.350 -0.081 -31.341 1.00 61.22 110 ASP A C 1
ATOM 778 O O . ASP A 1 110 ? 12.244 -0.492 -32.492 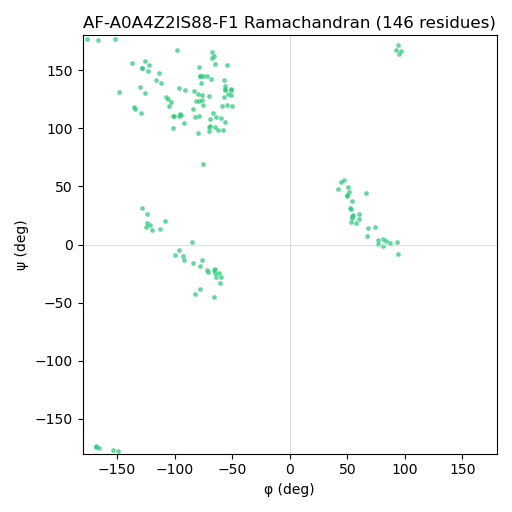1.00 61.22 110 ASP A O 1
ATOM 782 N N . GLN A 1 111 ? 12.730 -0.910 -30.357 1.00 66.50 111 GLN A N 1
ATOM 783 C CA . GLN A 1 111 ? 13.020 -2.335 -30.606 1.00 66.50 111 GLN A CA 1
ATOM 784 C C . GLN A 1 111 ? 13.993 -2.535 -31.785 1.00 66.50 111 GLN A C 1
ATOM 786 O O . GLN A 1 111 ? 13.713 -3.306 -32.700 1.00 66.50 111 GLN A O 1
ATOM 791 N N . CYS A 1 112 ? 15.118 -1.814 -31.783 1.00 76.56 112 CYS A N 1
ATOM 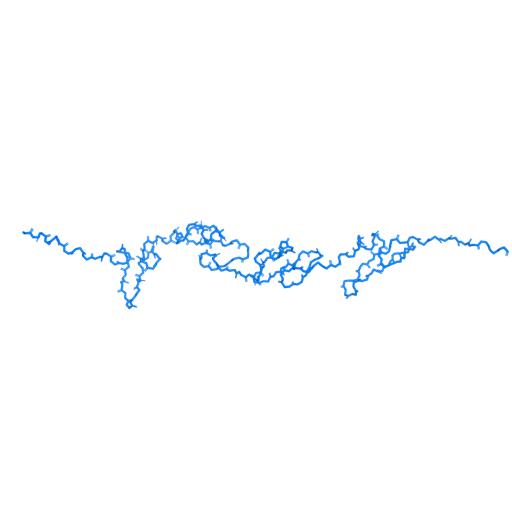792 C CA . CYS A 1 112 ? 16.045 -1.794 -32.916 1.00 76.56 112 CYS A CA 1
ATOM 793 C C . CYS A 1 112 ? 15.421 -1.134 -34.156 1.00 76.56 112 CYS A C 1
ATOM 795 O O . CYS A 1 112 ? 15.514 -1.664 -35.261 1.00 76.56 112 CYS A O 1
ATOM 797 N N . SER A 1 113 ? 14.744 0.003 -33.963 1.00 79.94 113 SER A N 1
ATOM 798 C CA . SER A 1 113 ? 14.049 0.756 -35.021 1.00 79.94 113 SER A CA 1
ATOM 799 C C . SER A 1 113 ? 13.044 -0.076 -35.840 1.00 7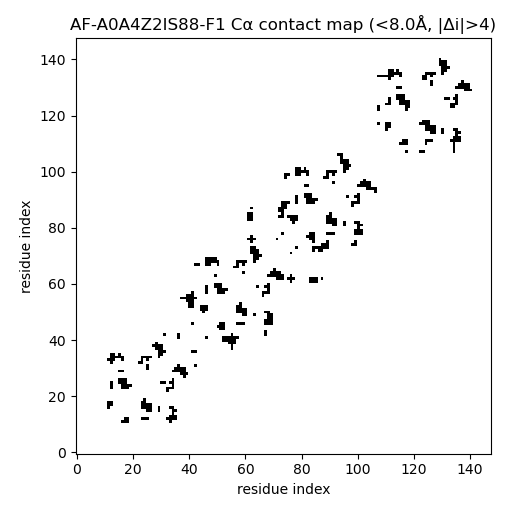9.94 113 SER A C 1
ATOM 801 O O . SER A 1 113 ? 12.785 0.235 -36.999 1.00 79.94 113 SER A O 1
ATOM 803 N N . GLY A 1 114 ? 12.509 -1.165 -35.274 1.00 80.19 114 GLY A N 1
ATOM 804 C CA . GLY A 1 114 ? 11.663 -2.133 -35.984 1.00 80.19 114 GLY A CA 1
ATOM 805 C C . GLY A 1 114 ? 12.388 -2.956 -37.062 1.00 80.19 114 GLY A C 1
ATOM 806 O O . GLY A 1 114 ? 11.735 -3.584 -37.897 1.00 80.19 114 GLY A O 1
ATOM 807 N N . HIS A 1 115 ? 13.721 -2.944 -37.057 1.00 85.56 115 HIS A N 1
ATOM 808 C CA . HIS A 1 115 ? 14.599 -3.549 -38.061 1.00 85.56 115 HIS A CA 1
ATOM 809 C C . HIS A 1 115 ? 15.655 -4.467 -37.437 1.00 85.56 115 HIS A C 1
ATOM 811 O O . HIS A 1 115 ? 16.783 -4.581 -37.926 1.00 85.56 115 HIS A O 1
ATOM 817 N N . GLY A 1 116 ? 15.316 -5.106 -36.321 1.00 84.88 116 GLY A N 1
ATOM 818 C CA . GLY A 1 116 ? 16.188 -6.072 -35.680 1.00 84.88 116 GLY A CA 1
ATOM 819 C C . GLY A 1 116 ? 15.559 -6.748 -34.472 1.00 84.88 116 GLY A C 1
ATOM 820 O O . GLY A 1 116 ? 14.451 -6.438 -34.043 1.00 84.88 116 GLY A O 1
ATOM 821 N N . THR A 1 117 ? 16.309 -7.685 -33.900 1.00 84.50 117 THR A N 1
ATOM 822 C CA . THR A 1 117 ? 15.947 -8.394 -32.671 1.00 84.50 117 THR A CA 1
ATOM 823 C C . THR A 1 117 ? 16.826 -7.920 -31.517 1.00 84.50 117 THR A C 1
ATOM 825 O O . THR A 1 117 ? 18.056 -7.947 -31.603 1.00 84.50 117 THR A O 1
ATOM 828 N N . HIS A 1 118 ? 16.197 -7.502 -30.418 1.00 80.00 118 HIS A N 1
ATOM 829 C CA . HIS A 1 118 ? 16.893 -7.061 -29.211 1.00 80.00 118 HIS A CA 1
ATOM 830 C C . HIS A 1 118 ? 17.363 -8.249 -28.360 1.00 80.00 118 HIS A C 1
ATOM 832 O O . HIS A 1 118 ? 16.571 -9.127 -28.010 1.00 80.00 118 HIS A O 1
ATOM 838 N N . ASN A 1 119 ? 18.637 -8.241 -27.971 1.00 78.06 119 ASN A N 1
ATOM 839 C CA . ASN A 1 119 ? 19.194 -9.167 -26.995 1.00 78.06 119 ASN A CA 1
ATOM 840 C C . ASN A 1 119 ? 19.164 -8.533 -25.596 1.00 78.06 119 ASN A C 1
ATOM 842 O O . ASN A 1 119 ? 19.904 -7.593 -25.309 1.00 78.06 119 ASN A O 1
ATOM 846 N N . ALA A 1 120 ? 18.317 -9.077 -24.718 1.00 69.12 120 ALA A N 1
ATOM 847 C CA . ALA A 1 120 ? 18.113 -8.561 -23.367 1.00 69.12 120 ALA A CA 1
ATOM 848 C C . ALA A 1 120 ? 19.299 -8.789 -22.413 1.00 69.12 120 ALA A C 1
ATOM 850 O O . ALA A 1 120 ? 19.440 -8.038 -21.451 1.00 69.12 120 ALA A O 1
ATOM 851 N N . GLU A 1 121 ? 20.154 -9.784 -22.663 1.00 69.88 121 GLU A N 1
ATOM 852 C CA . GLU A 1 121 ? 21.320 -10.063 -21.814 1.00 69.88 121 GLU A CA 1
ATOM 853 C C . GLU A 1 121 ? 22.465 -9.089 -22.095 1.00 69.88 121 GLU A C 1
ATOM 855 O O . GLU A 1 121 ? 23.146 -8.638 -21.176 1.00 69.88 121 GLU A O 1
ATOM 860 N N . THR A 1 122 ? 22.658 -8.728 -23.363 1.00 75.50 122 THR A N 1
ATOM 861 C CA . THR A 1 122 ? 23.740 -7.830 -23.791 1.00 75.50 122 THR A CA 1
ATOM 862 C C . THR A 1 122 ? 23.286 -6.389 -23.998 1.00 75.50 122 THR A C 1
ATOM 864 O O . THR A 1 122 ? 24.132 -5.517 -24.173 1.00 75.50 122 THR A O 1
ATOM 867 N N . SER A 1 123 ? 21.974 -6.120 -23.963 1.00 71.88 123 SER A N 1
ATOM 868 C CA . SER A 1 123 ? 21.373 -4.817 -24.301 1.00 71.88 123 SER A CA 1
ATOM 869 C C . SER A 1 123 ? 21.797 -4.309 -25.686 1.00 71.88 123 SER A C 1
ATOM 871 O O . SER A 1 123 ? 22.054 -3.121 -25.876 1.00 71.88 123 SER A O 1
ATOM 873 N N . THR A 1 124 ? 21.919 -5.219 -26.657 1.00 78.56 124 THR A N 1
ATOM 874 C CA . THR A 1 124 ? 22.323 -4.903 -28.035 1.00 78.56 124 THR A CA 1
ATOM 875 C C . THR A 1 124 ? 21.280 -5.351 -29.049 1.00 78.56 124 THR A C 1
ATOM 877 O O . THR A 1 124 ? 20.521 -6.295 -28.824 1.00 78.56 124 THR A O 1
ATOM 880 N N . CYS A 1 125 ? 21.267 -4.682 -30.197 1.00 83.12 125 CYS A N 1
ATOM 881 C CA . CYS A 1 125 ? 20.411 -5.016 -31.324 1.00 83.12 125 CYS A CA 1
ATOM 882 C C . CYS A 1 125 ? 21.135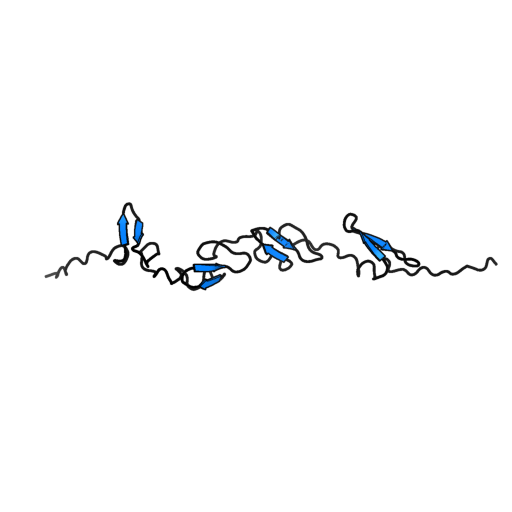 -5.887 -32.350 1.00 83.12 125 CYS A C 1
ATOM 884 O O . CYS A 1 125 ? 22.270 -5.607 -32.734 1.00 83.12 125 CYS A O 1
ATOM 886 N N . THR A 1 126 ? 20.458 -6.936 -32.813 1.00 89.12 126 THR A N 1
ATOM 887 C CA . THR A 1 126 ? 20.874 -7.722 -33.979 1.00 89.12 126 THR A CA 1
ATOM 888 C C . THR A 1 126 ? 20.021 -7.290 -35.164 1.00 89.12 126 THR A C 1
ATOM 890 O O . THR A 1 126 ? 18.821 -7.547 -35.158 1.00 89.12 126 THR A O 1
ATOM 893 N N . CYS A 1 127 ? 20.610 -6.613 -36.148 1.00 87.19 127 CYS A N 1
ATOM 894 C CA . CYS A 1 127 ? 19.853 -6.017 -37.251 1.00 87.19 127 CYS A CA 1
ATOM 895 C C . CYS A 1 127 ? 19.422 -7.030 -38.314 1.00 87.19 127 CYS A C 1
ATOM 897 O O . CYS A 1 127 ? 20.164 -7.960 -38.644 1.00 87.19 127 CYS A O 1
ATOM 899 N N . ASP A 1 128 ? 18.238 -6.799 -38.877 1.00 88.12 128 ASP A N 1
ATOM 900 C CA . ASP A 1 128 ? 17.707 -7.517 -40.030 1.00 88.12 128 ASP A CA 1
ATOM 901 C C . ASP A 1 128 ? 18.513 -7.197 -41.299 1.00 88.12 128 ASP A C 1
ATOM 903 O O . ASP A 1 128 ? 19.298 -6.244 -41.364 1.00 88.12 128 ASP A O 1
ATOM 907 N N . GLN A 1 129 ? 18.325 -7.999 -42.351 1.00 84.94 129 GLN A N 1
ATOM 908 C CA . GLN A 1 129 ? 19.040 -7.791 -43.609 1.00 84.94 129 GLN A CA 1
ATOM 909 C C . GLN A 1 129 ? 18.808 -6.376 -44.158 1.00 84.94 129 GLN A C 1
ATOM 911 O O . GLN A 1 129 ? 17.674 -5.920 -44.284 1.00 84.94 129 GLN A O 1
ATOM 916 N N . ASN A 1 130 ? 19.906 -5.727 -44.553 1.00 84.94 130 ASN A N 1
ATOM 917 C CA . ASN A 1 130 ? 19.966 -4.353 -45.061 1.00 84.94 130 ASN A CA 1
ATOM 918 C C . ASN A 1 130 ? 19.799 -3.253 -44.006 1.00 84.94 130 ASN A C 1
ATOM 920 O O . ASN A 1 130 ? 19.624 -2.101 -44.392 1.00 84.94 130 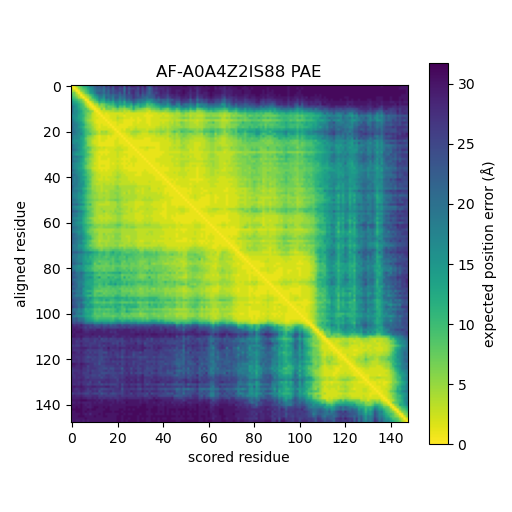ASN A O 1
ATOM 924 N N . TRP A 1 131 ? 19.926 -3.566 -42.718 1.00 85.75 131 TRP A N 1
ATOM 925 C CA . TRP A 1 131 ? 19.963 -2.579 -41.639 1.00 85.75 131 TRP A CA 1
ATOM 926 C C . TRP A 1 131 ? 21.243 -2.713 -40.814 1.00 85.75 131 TRP A C 1
ATOM 928 O O . TRP A 1 131 ? 21.835 -3.788 -40.717 1.00 85.75 131 TRP A O 1
ATOM 938 N N . THR A 1 132 ? 21.722 -1.603 -40.263 1.00 84.19 132 THR A N 1
ATOM 939 C CA . THR A 1 132 ? 22.946 -1.537 -39.458 1.00 84.19 132 THR A CA 1
ATOM 940 C C . THR A 1 132 ? 22.871 -0.403 -38.431 1.00 84.19 132 THR A C 1
ATOM 942 O O . THR A 1 132 ? 21.907 0.361 -38.393 1.00 84.19 132 THR A O 1
ATOM 945 N N . GLY A 1 133 ? 23.898 -0.286 -37.593 1.00 81.00 133 GLY A N 1
ATOM 946 C CA . GLY A 1 133 ? 23.950 0.655 -36.475 1.00 81.00 133 GLY A CA 1
ATOM 947 C C . GLY A 1 133 ? 23.547 0.022 -35.136 1.00 81.00 133 GLY A C 1
ATOM 948 O O . GLY A 1 133 ? 23.023 -1.091 -35.106 1.00 81.00 133 GLY A O 1
ATOM 949 N N . PRO A 1 134 ? 23.814 0.710 -34.013 1.00 79.94 134 PRO A N 1
ATOM 950 C CA . PRO A 1 134 ? 23.570 0.191 -32.662 1.00 79.94 134 PRO A CA 1
ATOM 951 C C . PRO A 1 134 ? 22.084 -0.037 -32.343 1.00 79.94 134 PRO A C 1
ATOM 953 O O . PRO A 1 134 ? 21.770 -0.827 -31.457 1.00 79.94 134 PRO A O 1
ATOM 956 N N . ASP A 1 135 ? 21.186 0.622 -33.074 1.00 80.50 135 ASP A N 1
ATOM 957 C CA . ASP A 1 135 ? 19.729 0.534 -32.967 1.00 80.50 135 ASP A CA 1
ATOM 958 C C . ASP A 1 135 ? 19.061 0.166 -34.306 1.00 80.50 135 ASP A C 1
ATOM 960 O O . ASP A 1 135 ? 17.859 0.350 -34.458 1.00 80.50 135 ASP A O 1
ATOM 964 N N . CYS A 1 136 ? 19.831 -0.328 -35.283 1.00 83.75 136 CYS A N 1
ATOM 965 C CA . CYS A 1 136 ? 19.362 -0.723 -36.618 1.00 83.75 136 CYS A CA 1
ATOM 966 C C . CYS A 1 136 ? 18.604 0.363 -37.403 1.00 83.75 136 CYS A C 1
ATOM 968 O O . CYS A 1 136 ? 17.830 0.052 -38.305 1.00 83.75 136 CYS A O 1
ATOM 970 N N . SER A 1 137 ? 18.855 1.639 -37.105 1.00 84.56 137 SER A N 1
ATOM 971 C CA . SER A 1 137 ? 18.236 2.776 -37.799 1.00 84.56 137 SER A CA 1
ATOM 972 C C . SER A 1 137 ? 18.825 3.059 -39.189 1.00 84.56 137 SER A C 1
ATOM 974 O O . SER A 1 137 ? 18.246 3.822 -39.967 1.00 84.56 137 SER A O 1
ATOM 976 N N . LEU A 1 138 ? 19.976 2.468 -39.537 1.00 80.31 138 LEU A N 1
ATOM 977 C CA . LEU A 1 138 ? 20.697 2.784 -40.771 1.00 80.31 138 LEU A CA 1
ATOM 978 C C . LEU A 1 138 ? 20.437 1.737 -41.857 1.00 80.31 138 LEU A C 1
ATOM 980 O O . LEU A 1 138 ? 20.942 0.619 -41.789 1.00 80.31 138 LEU A O 1
ATOM 984 N N . GLY A 1 139 ? 19.709 2.119 -42.906 1.00 78.00 139 GLY A N 1
ATOM 985 C CA . GLY A 1 139 ? 19.532 1.286 -44.096 1.00 78.00 139 GLY A CA 1
ATOM 986 C C . GLY A 1 139 ? 20.826 1.171 -44.910 1.00 78.00 139 GLY A C 1
ATOM 987 O O . GLY A 1 139 ? 21.433 2.174 -45.293 1.00 78.00 139 GLY A O 1
ATOM 988 N N . MET A 1 140 ? 21.253 -0.051 -45.219 1.00 71.00 140 MET A N 1
ATOM 989 C CA . MET A 1 140 ? 22.385 -0.308 -46.103 1.00 71.00 140 MET A CA 1
ATOM 990 C C . MET A 1 140 ? 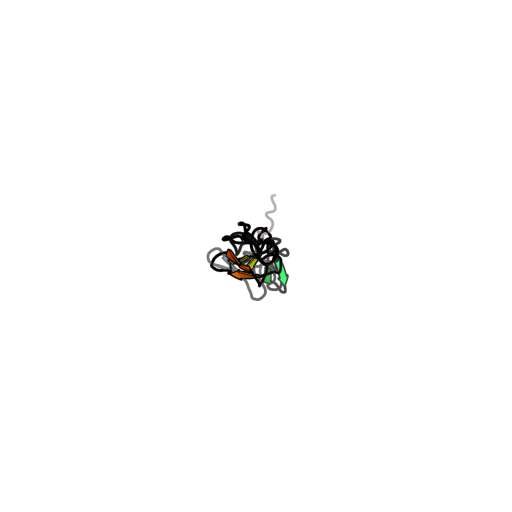22.023 0.076 -47.541 1.00 71.00 140 MET A C 1
ATOM 992 O O . MET A 1 140 ? 21.271 -0.615 -48.226 1.00 71.00 140 MET A O 1
ATOM 996 N N . CYS A 1 141 ? 22.595 1.175 -48.029 1.00 61.22 141 CYS A N 1
ATOM 997 C CA . CYS A 1 141 ? 22.511 1.537 -49.438 1.00 61.22 141 CYS A CA 1
ATOM 998 C C . CYS A 1 141 ? 23.518 0.708 -50.246 1.00 61.22 141 CYS A C 1
ATOM 1000 O O . CYS A 1 141 ? 24.725 0.936 -50.166 1.00 61.22 141 CYS A O 1
ATOM 1002 N N . TYR A 1 142 ? 23.035 -0.216 -51.080 1.00 60.91 142 TYR A N 1
ATOM 1003 C CA . TYR A 1 142 ? 23.857 -0.886 -52.094 1.00 60.91 142 TYR A CA 1
ATOM 1004 C C . TYR A 1 142 ? 24.132 0.054 -53.269 1.00 60.91 142 TYR A C 1
ATOM 1006 O O . TYR A 1 142 ? 23.651 -0.155 -54.382 1.00 60.91 142 TYR A O 1
ATOM 1014 N N . VAL A 1 143 ? 24.938 1.089 -53.054 1.00 55.38 143 VAL A N 1
ATOM 1015 C CA . VAL A 1 143 ? 25.614 1.730 -54.180 1.00 55.38 143 VAL A CA 1
ATOM 1016 C C . VAL A 1 143 ? 26.813 0.859 -54.539 1.00 55.38 143 VAL A C 1
ATOM 1018 O O . VAL A 1 143 ? 27.883 0.948 -53.943 1.00 55.38 143 VAL A O 1
ATOM 1021 N N . LYS A 1 144 ? 26.646 -0.026 -55.528 1.00 50.75 144 LYS A N 1
ATOM 1022 C CA . LYS A 1 144 ? 27.811 -0.479 -56.291 1.00 50.75 144 LYS A CA 1
ATOM 1023 C C . LYS A 1 144 ? 28.372 0.764 -56.974 1.00 50.75 144 LYS A C 1
ATOM 1025 O O . LYS A 1 144 ? 27.829 1.188 -57.990 1.00 50.75 144 LYS A O 1
ATOM 1030 N N . CYS A 1 145 ? 29.414 1.365 -56.401 1.00 53.28 145 CYS A N 1
ATOM 1031 C CA . CYS A 1 145 ? 30.199 2.370 -57.106 1.00 53.28 145 CYS A CA 1
ATOM 1032 C C . CYS A 1 145 ? 30.667 1.738 -58.424 1.00 53.28 145 CYS A C 1
ATOM 1034 O O . CYS A 1 145 ? 31.340 0.702 -58.377 1.00 53.28 145 CYS A O 1
ATOM 1036 N N . PRO A 1 146 ? 30.310 2.300 -59.591 1.00 51.12 146 PRO A N 1
ATOM 1037 C CA . PRO A 1 146 ? 30.976 1.932 -60.823 1.00 51.12 146 PRO A CA 1
ATOM 1038 C C . PRO A 1 146 ? 32.453 2.263 -60.624 1.00 51.12 146 PRO A C 1
ATOM 1040 O O . PRO A 1 146 ? 32.799 3.406 -60.327 1.00 51.12 146 PRO A O 1
ATOM 1043 N N . VAL A 1 147 ? 33.308 1.248 -60.711 1.00 54.00 147 VAL A N 1
ATOM 1044 C CA . VAL A 1 147 ? 34.742 1.462 -60.894 1.00 54.00 147 VAL A CA 1
ATOM 1045 C C . VAL A 1 147 ? 34.899 2.237 -62.202 1.00 54.00 147 VAL A C 1
ATOM 1047 O O . VAL A 1 147 ? 34.566 1.721 -63.268 1.00 54.00 147 VAL A O 1
ATOM 1050 N N . VAL A 1 148 ? 35.276 3.510 -62.083 1.00 53.22 148 VAL A N 1
ATOM 1051 C CA . VAL A 1 148 ? 35.734 4.348 -63.199 1.00 53.22 148 VAL A CA 1
ATOM 1052 C C . VAL A 1 148 ? 37.145 3.956 -63.599 1.00 53.22 148 VAL A C 1
ATOM 1054 O O . VAL A 1 148 ? 37.945 3.646 -62.688 1.00 53.22 148 VAL A O 1
#

Organism: NCBI:txid230148

Sequence (148 aa):
MHVLGPAACPVLCSGNGQYSRGRCQCYSGWKGTECDVPANQCIDIHCGGHGICIVGACICNTGYKGDNCEEVDCIDPSCSAHGVCIHGECHCQLGWGGASCEIAKAMCPDQCSGHGTHNAETSTCTCDQNWTGPDCSLGMCYVKCPVV

Solvent-accessible surface area (backbone atoms only — not comparable to full-atom values): 8260 Å² total; per-residue (Å²): 134,83,82,79,66,80,83,75,72,79,71,58,25,66,71,32,33,48,80,54,96,94,41,45,48,45,40,92,63,30,30,67,79,42,17,75,37,47,46,62,44,38,94,50,70,46,4,69,77,32,32,45,52,54,76,27,41,38,48,48,38,79,17,31,30,64,81,40,14,72,40,70,45,19,95,35,47,50,2,71,77,30,32,46,32,53,96,46,39,38,49,48,39,92,44,33,31,65,79,31,16,72,37,79,42,84,61,64,58,63,54,11,56,76,30,33,51,69,38,83,90,77,75,42,42,48,50,36,93,58,32,33,68,81,35,15,74,40,70,62,76,84,71,77,73,77,85,126

Mean predicted aligned error: 13.17 Å